Protein AF-A0A376L1I6-F1 (afdb_monomer_lite)

InterPro domains:
  IPR016055 Alpha-D-phosphohexomutase, alpha/beta/alpha I/II/III [SSF53738] (9-49)

Radius of gyration: 16.74 Å; chains: 1; bounding box: 40×26×42 Å

Organism: Escherichia coli (NCBI:txid562)

Structure (mmCIF, N/CA/C/O backbone):
data_AF-A0A376L1I6-F1
#
_entry.id   AF-A0A376L1I6-F1
#
loop_
_atom_site.group_PDB
_atom_site.id
_atom_site.type_symbol
_atom_site.label_atom_id
_atom_site.label_alt_id
_atom_site.label_comp_id
_atom_site.label_asym_id
_atom_site.label_entity_id
_atom_site.label_seq_id
_atom_site.pdbx_PDB_ins_code
_atom_site.Cartn_x
_atom_site.Cartn_y
_atom_site.Cartn_z
_atom_site.occupancy
_atom_site.B_iso_or_equiv
_atom_site.auth_seq_id
_atom_site.auth_comp_id
_atom_site.auth_asym_id
_atom_site.auth_atom_id
_atom_site.pdbx_PDB_model_num
ATOM 1 N N . MET A 1 1 ? -15.733 6.753 11.234 1.00 60.97 1 MET A N 1
ATOM 2 C CA . MET A 1 1 ? -14.266 6.674 11.106 1.00 60.97 1 MET A CA 1
ATOM 3 C C . MET A 1 1 ? -13.676 6.452 12.474 1.00 60.97 1 MET A C 1
ATOM 5 O O . MET A 1 1 ? -14.183 7.036 13.423 1.00 60.97 1 MET A O 1
ATOM 9 N N . HIS A 1 2 ? -12.663 5.599 12.567 1.00 77.56 2 HIS A N 1
ATOM 10 C CA . HIS A 1 2 ? -11.888 5.485 13.795 1.00 77.56 2 HIS A CA 1
ATOM 11 C C . HIS A 1 2 ? -10.979 6.708 13.909 1.00 77.56 2 HIS A C 1
ATOM 13 O O . HIS A 1 2 ? -10.588 7.282 12.892 1.00 77.56 2 HIS A O 1
ATOM 19 N N . LEU A 1 3 ? -10.726 7.145 15.139 1.00 78.25 3 LEU A N 1
ATOM 20 C CA . LEU A 1 3 ? -9.830 8.267 15.382 1.00 78.25 3 LEU A CA 1
ATOM 21 C C . LEU A 1 3 ? -8.405 7.861 14.998 1.00 78.25 3 LEU A C 1
ATOM 23 O O . LEU A 1 3 ? -8.011 6.709 15.193 1.00 78.25 3 LEU A O 1
ATOM 27 N N . ASP A 1 4 ? -7.652 8.804 14.445 1.00 77.56 4 ASP A N 1
ATOM 28 C CA . ASP A 1 4 ? -6.234 8.607 14.173 1.00 77.56 4 ASP A CA 1
ATOM 29 C C . ASP A 1 4 ? -5.428 8.654 15.490 1.00 77.56 4 ASP A C 1
ATOM 31 O O . ASP A 1 4 ? -5.980 8.893 16.567 1.00 77.56 4 ASP A O 1
ATOM 35 N N . LYS A 1 5 ? -4.117 8.399 15.436 1.00 74.19 5 LYS A N 1
ATOM 36 C CA . LYS A 1 5 ? -3.236 8.302 16.620 1.00 74.19 5 LYS A CA 1
ATOM 37 C C . LYS A 1 5 ? -3.291 9.527 17.542 1.00 74.19 5 LYS A C 1
ATOM 39 O O . LYS A 1 5 ? -3.048 9.402 18.737 1.00 74.19 5 LYS A O 1
ATOM 44 N N . ASP A 1 6 ? -3.592 10.695 16.986 1.00 80.38 6 ASP A N 1
ATOM 45 C CA . ASP A 1 6 ? -3.717 11.981 17.678 1.00 80.38 6 ASP A CA 1
ATOM 46 C C . ASP A 1 6 ? -5.140 12.264 18.203 1.00 80.38 6 ASP A C 1
ATOM 48 O O . ASP A 1 6 ? -5.384 13.318 18.786 1.00 80.38 6 ASP A O 1
ATOM 52 N N . GLY A 1 7 ? -6.089 11.342 18.015 1.00 76.50 7 GLY A N 1
ATOM 53 C CA . GLY A 1 7 ? -7.492 11.537 18.379 1.00 76.50 7 GLY A CA 1
ATOM 54 C C . GLY A 1 7 ? -8.264 12.425 17.399 1.00 76.50 7 GLY A C 1
ATOM 55 O O . GLY A 1 7 ? -9.444 12.694 17.631 1.00 76.50 7 GLY A O 1
ATOM 56 N N . ALA A 1 8 ? -7.635 12.878 16.309 1.00 79.81 8 ALA A N 1
ATOM 57 C CA . ALA A 1 8 ? -8.295 13.649 15.269 1.00 79.81 8 ALA A CA 1
ATOM 58 C C . ALA A 1 8 ? -8.985 12.731 14.250 1.00 79.81 8 ALA A C 1
ATOM 60 O O . ALA A 1 8 ? -8.625 11.567 14.051 1.00 79.81 8 ALA A O 1
ATOM 61 N N . ILE A 1 9 ? -9.997 13.270 13.571 1.00 83.50 9 ILE A N 1
ATOM 62 C CA . ILE A 1 9 ? -10.642 12.588 12.449 1.00 83.50 9 ILE A CA 1
ATOM 63 C C . ILE A 1 9 ? -9.798 12.857 11.199 1.00 83.50 9 ILE A C 1
ATOM 65 O O . ILE A 1 9 ? -9.868 13.945 10.628 1.00 83.50 9 ILE A O 1
ATOM 69 N N . ARG A 1 10 ? -9.004 11.865 10.783 1.00 80.50 10 ARG A N 1
ATOM 70 C CA . ARG A 1 10 ? -8.186 11.912 9.565 1.00 80.50 10 ARG A CA 1
ATOM 71 C C . ARG A 1 10 ? -8.445 10.675 8.711 1.00 80.50 10 ARG A C 1
ATOM 73 O O . ARG A 1 10 ? -8.442 9.552 9.208 1.00 80.50 10 ARG A O 1
ATOM 80 N N . MET A 1 11 ? -8.656 10.888 7.417 1.00 82.62 11 MET A N 1
ATOM 81 C CA . MET A 1 11 ? -8.822 9.827 6.423 1.00 82.62 11 MET A CA 1
ATOM 82 C C . MET A 1 11 ? -7.451 9.357 5.913 1.00 82.62 11 MET A C 1
ATOM 84 O O . MET A 1 11 ? -7.143 9.502 4.733 1.00 82.62 11 MET A O 1
ATOM 88 N N . ASP A 1 12 ? -6.587 8.867 6.803 1.00 78.56 12 ASP A N 1
ATOM 89 C CA . ASP A 1 12 ? -5.263 8.376 6.410 1.00 78.56 12 ASP A CA 1
ATOM 90 C C . ASP A 1 12 ? -5.302 6.869 6.123 1.00 78.56 12 ASP A C 1
ATOM 92 O O . ASP A 1 12 ? -5.472 6.055 7.033 1.00 78.56 12 ASP A O 1
ATOM 96 N N . CYS A 1 13 ? -5.119 6.489 4.857 1.00 78.56 13 CYS A N 1
ATOM 97 C CA . CYS A 1 13 ? -5.103 5.091 4.425 1.00 78.56 13 CYS A CA 1
ATOM 98 C C . CYS A 1 13 ? -3.864 4.308 4.900 1.00 78.56 13 CYS A C 1
ATOM 100 O O . CYS A 1 13 ? -3.843 3.081 4.809 1.00 78.56 13 CYS A O 1
ATOM 102 N N . SER A 1 14 ? -2.840 4.993 5.417 1.00 77.19 14 SER A N 1
ATOM 103 C CA . SER A 1 14 ? -1.607 4.395 5.941 1.00 77.19 14 SER A CA 1
ATOM 104 C C . SER A 1 14 ? -1.578 4.275 7.472 1.00 77.19 14 SER A C 1
ATOM 106 O O . SER A 1 14 ? -0.679 3.637 8.022 1.00 77.19 14 SER A O 1
ATOM 108 N N . SER A 1 15 ? -2.565 4.845 8.175 1.00 79.62 15 SER A N 1
ATOM 109 C CA . SER A 1 15 ? -2.664 4.752 9.634 1.00 79.62 15 SER A CA 1
ATOM 110 C C . SER A 1 15 ? -3.496 3.546 10.063 1.00 79.62 15 SER A C 1
ATOM 112 O O . SER A 1 15 ? -4.680 3.442 9.744 1.00 79.62 15 SER A O 1
ATOM 114 N N . GLU A 1 16 ? -2.908 2.660 10.870 1.00 78.88 16 GLU A N 1
ATOM 115 C CA . GLU A 1 16 ? -3.611 1.511 11.460 1.00 78.88 16 GLU A CA 1
ATOM 116 C C . GLU A 1 16 ? -4.827 1.930 12.300 1.00 78.88 16 GLU A C 1
ATOM 118 O O . GLU A 1 16 ? -5.840 1.233 12.310 1.00 78.88 16 GLU A O 1
ATOM 123 N N . CYS A 1 17 ? -4.749 3.084 12.972 1.00 75.56 17 CYS A N 1
ATOM 124 C CA . CYS A 1 17 ? -5.824 3.592 13.820 1.00 75.56 17 CYS A CA 1
ATOM 125 C C . CYS A 1 17 ? -7.034 4.017 12.983 1.00 75.56 17 CYS A C 1
ATOM 127 O O . CYS A 1 17 ? -8.148 3.572 13.252 1.00 75.56 17 CYS A O 1
ATOM 129 N N . ALA A 1 18 ? -6.816 4.785 11.911 1.00 77.38 18 ALA A N 1
ATOM 130 C CA . ALA A 1 18 ? -7.878 5.169 10.980 1.00 77.38 18 ALA A CA 1
ATOM 131 C C . ALA A 1 18 ? -8.466 3.943 10.247 1.00 77.38 18 ALA A C 1
ATOM 133 O O . ALA A 1 18 ? -9.679 3.849 10.026 1.00 77.38 18 ALA A O 1
ATOM 134 N N . MET A 1 19 ? -7.610 2.961 9.952 1.00 82.50 19 MET A N 1
ATOM 135 C CA . MET A 1 19 ? -7.931 1.726 9.234 1.00 82.50 19 MET A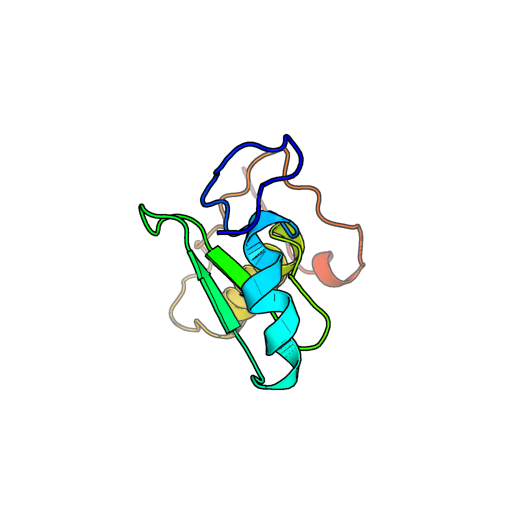 CA 1
ATOM 136 C C . MET A 1 19 ? -8.488 0.601 10.117 1.00 82.50 19 MET A C 1
ATOM 138 O O . MET A 1 19 ? -8.780 -0.480 9.602 1.00 82.50 19 MET A O 1
ATOM 142 N N . ALA A 1 20 ? -8.698 0.829 11.419 1.00 83.12 20 ALA A N 1
ATOM 143 C CA . ALA A 1 20 ? -9.121 -0.204 12.371 1.00 83.12 20 ALA A CA 1
ATOM 144 C C . ALA A 1 20 ? -10.404 -0.946 11.946 1.00 83.12 20 ALA A C 1
ATOM 146 O O . ALA A 1 20 ? -10.524 -2.154 12.144 1.00 83.12 20 ALA A O 1
ATOM 147 N N . GLY A 1 21 ? -11.337 -0.249 11.286 1.00 85.75 21 GLY A N 1
ATOM 148 C CA . GLY A 1 21 ? -12.557 -0.861 10.750 1.00 85.75 21 GLY A CA 1
ATOM 149 C C . GLY A 1 21 ? -12.289 -1.865 9.624 1.00 85.75 21 GLY A C 1
ATOM 150 O O . GLY A 1 21 ? -12.896 -2.933 9.605 1.00 85.75 21 GLY A O 1
ATOM 151 N N . LEU A 1 22 ? -11.359 -1.552 8.714 1.00 84.69 22 LEU A N 1
ATOM 152 C CA . LEU A 1 22 ? -10.972 -2.466 7.635 1.00 84.69 22 LEU A CA 1
ATOM 153 C C . LEU A 1 22 ? -10.088 -3.601 8.164 1.00 84.69 22 LEU A C 1
ATOM 155 O O . LEU A 1 22 ? -10.257 -4.748 7.764 1.00 84.69 22 LEU A O 1
ATOM 159 N N . LEU A 1 23 ? -9.202 -3.307 9.119 1.00 85.31 23 LEU A N 1
ATOM 160 C CA . LEU A 1 23 ? -8.362 -4.308 9.778 1.00 85.31 23 LEU A CA 1
ATOM 161 C C . LEU A 1 23 ? -9.177 -5.349 10.553 1.00 85.31 23 LEU A C 1
ATOM 163 O O . LEU A 1 23 ? -8.789 -6.513 10.574 1.00 85.31 23 LEU A O 1
ATOM 167 N N . ALA A 1 24 ? -10.319 -4.970 11.134 1.00 88.50 24 ALA A N 1
ATOM 168 C CA . ALA A 1 24 ? -11.245 -5.910 11.771 1.00 88.50 24 ALA A CA 1
ATOM 169 C C . ALA A 1 24 ? -11.934 -6.860 10.771 1.00 88.50 24 ALA A C 1
ATOM 171 O O . ALA A 1 24 ? -12.458 -7.901 11.161 1.00 88.50 24 ALA A O 1
ATOM 172 N N . LEU A 1 25 ? -11.944 -6.509 9.482 1.00 86.38 25 LEU A N 1
ATOM 173 C CA . LEU A 1 25 ? -12.524 -7.310 8.403 1.00 86.38 25 LEU A CA 1
ATOM 174 C C . LEU A 1 25 ? -11.464 -8.013 7.548 1.00 86.38 25 LEU A C 1
ATOM 176 O O . LEU A 1 25 ? -11.828 -8.676 6.578 1.00 86.38 25 LEU A O 1
ATOM 180 N N . ARG A 1 26 ? -10.175 -7.901 7.894 1.00 85.38 26 ARG A N 1
ATOM 181 C CA . ARG A 1 26 ? -9.067 -8.406 7.069 1.00 85.38 26 ARG A CA 1
ATOM 182 C C . ARG A 1 26 ? -9.148 -9.906 6.782 1.00 85.38 26 ARG A C 1
ATOM 184 O O . ARG A 1 26 ? -8.775 -10.323 5.700 1.00 85.38 26 ARG A O 1
ATOM 191 N N . ASP A 1 27 ? -9.686 -10.701 7.707 1.00 88.38 27 ASP A N 1
ATOM 192 C CA . ASP A 1 27 ? -9.761 -12.162 7.561 1.00 88.38 27 ASP A CA 1
ATOM 193 C C . ASP A 1 27 ? -10.881 -12.606 6.600 1.00 88.38 27 ASP A C 1
ATOM 195 O O . ASP A 1 27 ? -11.004 -13.787 6.286 1.00 88.38 27 ASP A O 1
ATOM 199 N N . LYS A 1 28 ? -11.723 -11.671 6.134 1.00 91.62 28 LYS A N 1
ATOM 200 C CA . LYS A 1 28 ? -12.806 -11.946 5.176 1.00 91.62 28 LYS A CA 1
ATOM 201 C C . LYS A 1 28 ? -12.388 -11.769 3.719 1.00 91.62 28 LYS A C 1
ATOM 203 O O . LYS A 1 28 ? -13.163 -12.125 2.835 1.00 91.62 28 LYS A O 1
ATOM 208 N N . PHE A 1 29 ? -11.220 -11.183 3.471 1.00 89.75 29 PHE A N 1
ATOM 209 C CA . PHE A 1 29 ? -10.753 -10.840 2.135 1.00 89.75 29 PHE A CA 1
ATOM 210 C C . PHE A 1 29 ? -9.313 -11.312 1.953 1.00 89.75 29 PHE A C 1
ATOM 212 O O . PHE A 1 29 ? -8.478 -11.098 2.826 1.00 89.75 29 PHE A O 1
ATOM 219 N N . ASP A 1 30 ? -8.999 -11.885 0.793 1.00 89.31 30 ASP A N 1
ATOM 220 C CA . ASP A 1 30 ? -7.608 -12.212 0.449 1.00 89.31 30 ASP A CA 1
ATOM 221 C C . ASP A 1 30 ? -6.754 -10.940 0.331 1.00 89.31 30 ASP A C 1
ATOM 223 O O . ASP A 1 30 ? -5.584 -10.905 0.718 1.00 89.31 30 ASP A O 1
ATOM 227 N N . LEU A 1 31 ? -7.368 -9.874 -0.188 1.00 90.06 31 LEU A N 1
ATOM 228 C CA . LEU A 1 31 ? -6.774 -8.559 -0.350 1.00 90.06 31 LEU A CA 1
ATOM 229 C C . LEU A 1 31 ? -7.847 -7.489 -0.155 1.00 90.06 31 LEU A C 1
ATOM 231 O O . LEU A 1 31 ? -8.911 -7.540 -0.773 1.00 90.06 31 LEU A O 1
ATOM 235 N N . ALA A 1 32 ? -7.543 -6.495 0.666 1.00 91.31 32 ALA A N 1
ATOM 236 C CA . ALA A 1 32 ? -8.349 -5.299 0.830 1.00 91.31 32 ALA A CA 1
ATOM 237 C C . ALA A 1 32 ? -7.481 -4.055 0.615 1.00 91.31 32 ALA A C 1
ATOM 239 O O . ALA A 1 32 ? -6.265 -4.081 0.797 1.00 91.31 32 ALA A O 1
ATOM 240 N N . PHE A 1 33 ? -8.105 -2.954 0.218 1.00 90.38 33 PHE A N 1
ATOM 241 C CA . PHE A 1 33 ? -7.423 -1.685 0.004 1.00 90.38 33 PHE A CA 1
ATOM 242 C C . PHE A 1 33 ? -8.288 -0.530 0.494 1.00 90.38 33 PHE A C 1
ATOM 244 O O . PHE A 1 33 ? -9.516 -0.613 0.498 1.00 90.38 33 PHE A O 1
ATOM 251 N N . ALA A 1 34 ? -7.637 0.552 0.899 1.00 88.00 34 ALA A N 1
ATOM 252 C CA . ALA A 1 34 ? -8.283 1.833 1.126 1.00 88.00 34 ALA A CA 1
ATOM 253 C C . ALA A 1 34 ? -7.444 2.944 0.520 1.00 88.00 34 ALA A C 1
ATOM 255 O O . ALA A 1 34 ? -6.225 2.822 0.415 1.00 88.00 34 ALA A O 1
ATOM 256 N N . ASN A 1 35 ? -8.115 4.034 0.185 1.00 89.06 35 ASN A N 1
ATOM 257 C CA . ASN A 1 35 ? -7.479 5.257 -0.259 1.00 89.06 35 ASN A CA 1
ATOM 258 C C . ASN A 1 35 ? -7.940 6.403 0.636 1.00 89.06 35 ASN A C 1
ATOM 260 O O . ASN A 1 35 ? -8.916 6.282 1.386 1.00 89.06 35 ASN A O 1
ATOM 264 N N . ASP A 1 36 ? -7.213 7.498 0.572 1.00 87.75 36 ASP A N 1
ATOM 265 C CA . ASP A 1 36 ? -7.630 8.769 1.132 1.00 87.75 36 ASP A CA 1
ATOM 266 C C . ASP A 1 36 ? -8.710 9.448 0.259 1.00 87.75 36 ASP A C 1
ATOM 268 O O . ASP A 1 36 ? -9.091 8.918 -0.789 1.00 87.75 36 ASP A O 1
ATOM 272 N N . PRO A 1 37 ? -9.303 10.575 0.701 1.00 86.88 37 PRO A N 1
ATOM 273 C CA . PRO A 1 37 ? -10.448 11.188 0.023 1.00 86.88 37 PRO A CA 1
ATOM 274 C C . PRO A 1 37 ? -10.161 11.672 -1.401 1.00 86.88 37 PRO A C 1
ATOM 276 O O . PRO A 1 37 ? -11.086 11.752 -2.208 1.00 86.88 37 PRO A O 1
ATOM 279 N N . ASP A 1 38 ? -8.908 12.008 -1.689 1.00 90.44 38 ASP A N 1
ATOM 280 C CA . ASP A 1 38 ? -8.368 12.442 -2.977 1.00 90.44 38 ASP A CA 1
ATOM 281 C C . ASP A 1 38 ? -7.807 11.295 -3.831 1.00 90.44 38 ASP A C 1
ATOM 283 O O . ASP A 1 38 ? -7.543 11.501 -5.015 1.00 90.44 38 ASP A O 1
ATOM 287 N N . TYR A 1 39 ? -7.754 10.072 -3.291 1.00 87.12 39 TYR A N 1
ATOM 288 C CA . TYR A 1 39 ? -7.406 8.840 -4.005 1.00 87.12 39 TYR A CA 1
ATOM 289 C C . TYR A 1 39 ? -5.993 8.823 -4.614 1.00 87.12 39 TYR A C 1
ATOM 291 O O . TYR A 1 39 ? -5.732 8.046 -5.538 1.00 87.12 39 TYR A O 1
ATOM 299 N N . ASP A 1 40 ? -5.066 9.638 -4.113 1.00 88.94 40 ASP A N 1
ATOM 300 C CA . ASP A 1 40 ? -3.673 9.639 -4.566 1.00 88.94 40 ASP A CA 1
ATOM 301 C C . ASP A 1 40 ? -2.784 8.710 -3.717 1.00 88.94 40 ASP A C 1
ATOM 303 O O . ASP A 1 40 ? -1.743 8.236 -4.193 1.00 88.94 40 ASP A O 1
ATOM 307 N N . ARG A 1 41 ? -3.222 8.356 -2.498 1.00 87.44 41 ARG A N 1
ATOM 308 C CA . ARG A 1 41 ? -2.545 7.402 -1.610 1.00 87.44 41 ARG A CA 1
ATOM 309 C C . ARG A 1 41 ? -3.315 6.092 -1.479 1.00 87.44 41 ARG A C 1
ATOM 311 O O . ARG A 1 41 ? -4.538 6.040 -1.531 1.00 87.44 41 ARG A O 1
ATOM 318 N N . HIS A 1 42 ? -2.561 5.014 -1.267 1.00 89.38 42 HIS A N 1
ATOM 319 C CA . HIS A 1 42 ? -3.082 3.655 -1.145 1.00 89.38 42 HIS A CA 1
ATOM 320 C C . HIS A 1 42 ? -2.597 2.983 0.144 1.00 89.38 42 HIS A C 1
ATOM 322 O O . HIS A 1 42 ? -1.416 3.019 0.490 1.00 89.38 42 HIS A O 1
ATOM 328 N N . GLY A 1 43 ? -3.519 2.325 0.836 1.00 90.50 43 GLY A N 1
ATOM 329 C CA . GLY A 1 43 ? -3.265 1.423 1.952 1.00 90.50 43 GLY A CA 1
ATOM 330 C C . GLY A 1 43 ? -3.657 0.008 1.560 1.00 90.50 43 GLY A C 1
ATOM 331 O O . GLY A 1 43 ? -4.817 -0.239 1.236 1.00 90.50 43 GLY A O 1
ATOM 332 N N . ILE A 1 44 ? -2.702 -0.920 1.583 1.00 91.19 44 ILE A N 1
ATOM 333 C CA . ILE A 1 44 ? -2.921 -2.319 1.200 1.00 91.19 44 ILE A CA 1
ATOM 334 C C . ILE A 1 44 ? -3.024 -3.178 2.456 1.00 91.19 44 ILE A C 1
ATOM 336 O O . ILE A 1 44 ? -2.109 -3.199 3.278 1.00 91.19 44 ILE A O 1
ATOM 340 N N . VAL A 1 45 ? -4.132 -3.899 2.597 1.00 90.25 45 VAL A N 1
ATOM 341 C CA . VAL A 1 45 ? -4.422 -4.777 3.730 1.00 90.25 45 VAL A CA 1
ATOM 342 C C . VAL A 1 45 ? -4.491 -6.222 3.254 1.00 90.25 45 VAL A C 1
ATOM 344 O O . VAL A 1 45 ? -5.151 -6.554 2.274 1.00 90.25 45 VAL A O 1
ATOM 347 N N . THR A 1 46 ? -3.816 -7.086 3.996 1.00 90.94 46 THR A N 1
ATOM 348 C CA . THR A 1 46 ? -3.855 -8.544 3.843 1.00 90.94 46 THR A CA 1
ATOM 349 C C . THR A 1 46 ? -4.359 -9.165 5.150 1.00 90.94 46 THR A C 1
ATOM 351 O O . THR A 1 46 ? -4.440 -8.453 6.159 1.00 90.94 46 THR A O 1
ATOM 354 N N . PRO A 1 47 ? -4.633 -10.480 5.209 1.00 88.94 47 PRO A N 1
ATOM 355 C CA . PRO A 1 47 ? -4.942 -11.152 6.475 1.00 88.94 47 PRO A CA 1
ATOM 356 C C . PRO A 1 47 ? -3.861 -10.960 7.557 1.00 88.94 47 PRO A C 1
ATOM 358 O O . PRO A 1 47 ? -4.159 -10.969 8.750 1.00 88.94 47 PRO A O 1
ATOM 361 N N . ALA A 1 48 ? -2.608 -10.705 7.155 1.00 87.25 48 ALA A N 1
ATOM 362 C CA . ALA A 1 48 ? -1.509 -10.383 8.068 1.00 87.25 48 ALA A CA 1
ATOM 363 C C . ALA A 1 48 ? -1.563 -8.947 8.635 1.00 87.25 48 ALA A C 1
ATOM 365 O O . ALA A 1 48 ? -0.851 -8.643 9.589 1.00 87.25 48 ALA A O 1
ATOM 366 N N . GLY A 1 49 ? -2.402 -8.070 8.079 1.00 87.69 49 GLY A N 1
ATOM 367 C CA . GLY A 1 49 ? -2.563 -6.678 8.497 1.00 87.69 49 GLY A CA 1
ATOM 368 C C . GLY A 1 49 ? -2.270 -5.665 7.389 1.00 87.69 49 GLY A C 1
ATOM 369 O O . GLY A 1 49 ? -2.246 -5.998 6.200 1.00 87.69 49 GLY A O 1
ATOM 370 N N . LEU A 1 50 ? -2.083 -4.407 7.800 1.00 88.12 50 LEU A N 1
ATOM 371 C CA . LEU A 1 50 ? -1.742 -3.292 6.918 1.00 88.12 50 LEU A CA 1
ATOM 372 C C . LEU A 1 50 ? -0.270 -3.398 6.507 1.00 88.12 50 LEU A C 1
ATOM 374 O O . LEU A 1 50 ? 0.623 -3.483 7.349 1.00 88.12 50 LEU A O 1
ATOM 378 N N . MET A 1 51 ? -0.012 -3.404 5.205 1.00 88.69 51 MET A N 1
ATOM 379 C CA . MET A 1 51 ? 1.340 -3.489 4.674 1.00 88.69 51 MET A CA 1
ATOM 380 C C . MET A 1 51 ? 2.056 -2.145 4.822 1.00 88.69 51 MET A C 1
ATOM 382 O O . MET A 1 51 ? 1.491 -1.091 4.536 1.00 88.69 51 MET A O 1
ATOM 386 N N . ASN A 1 52 ? 3.331 -2.181 5.222 1.00 87.56 52 ASN A N 1
ATOM 387 C CA . ASN A 1 52 ? 4.157 -0.978 5.241 1.00 87.56 52 ASN A CA 1
ATOM 388 C C . ASN A 1 52 ? 4.278 -0.403 3.808 1.00 87.56 52 ASN A C 1
ATOM 390 O O . ASN A 1 52 ? 4.642 -1.161 2.899 1.00 87.56 52 ASN A O 1
ATOM 394 N N . PRO A 1 53 ? 4.046 0.908 3.596 1.00 86.25 53 PRO A N 1
ATOM 395 C CA . PRO A 1 53 ? 4.118 1.524 2.269 1.00 86.25 53 PRO A CA 1
ATOM 396 C C . PRO A 1 53 ? 5.442 1.272 1.532 1.00 86.25 53 PRO A C 1
ATOM 398 O O . PRO A 1 53 ? 5.438 0.987 0.335 1.00 86.25 53 PRO A O 1
ATOM 401 N N . ASN A 1 54 ? 6.579 1.281 2.240 1.00 86.12 54 ASN A N 1
ATOM 402 C CA . ASN A 1 54 ? 7.888 1.022 1.631 1.00 86.12 54 ASN A CA 1
ATOM 403 C C . ASN A 1 54 ? 8.018 -0.428 1.149 1.00 86.12 54 ASN A C 1
ATOM 405 O O . ASN A 1 54 ? 8.587 -0.687 0.089 1.00 86.12 54 ASN A O 1
ATOM 409 N N . HIS A 1 55 ? 7.465 -1.386 1.897 1.00 87.62 55 HIS A N 1
ATOM 410 C CA . HIS A 1 55 ? 7.484 -2.789 1.485 1.00 87.62 55 HIS A CA 1
ATOM 411 C C . HIS A 1 55 ? 6.629 -2.999 0.239 1.00 87.62 55 HIS A C 1
ATOM 413 O O . HIS A 1 55 ? 7.043 -3.712 -0.675 1.00 87.62 55 HIS A O 1
ATOM 419 N N . TYR A 1 56 ? 5.452 -2.370 0.188 1.00 89.00 56 TYR A N 1
ATOM 420 C CA . TYR A 1 56 ? 4.576 -2.480 -0.972 1.00 89.00 56 TYR A CA 1
ATOM 421 C C . TYR A 1 56 ? 5.236 -1.893 -2.222 1.00 89.00 56 TYR A C 1
ATOM 423 O O . TYR A 1 56 ? 5.268 -2.547 -3.262 1.00 89.00 56 TYR A O 1
ATOM 431 N N . LEU A 1 57 ? 5.858 -0.717 -2.105 1.00 87.75 57 LEU A N 1
ATOM 432 C CA . LEU A 1 57 ? 6.573 -0.077 -3.209 1.00 87.75 57 LEU A CA 1
ATOM 433 C C . LEU A 1 57 ? 7.746 -0.928 -3.722 1.00 87.75 57 LEU A C 1
ATOM 435 O O . LEU A 1 57 ? 7.909 -1.071 -4.934 1.00 87.75 57 LEU A O 1
ATOM 439 N N . ALA A 1 58 ? 8.515 -1.566 -2.834 1.00 86.81 58 ALA A N 1
ATOM 440 C CA . ALA A 1 58 ? 9.589 -2.476 -3.237 1.00 86.81 58 ALA A CA 1
ATOM 441 C C . ALA A 1 58 ? 9.063 -3.687 -4.033 1.00 86.81 58 ALA A C 1
ATOM 443 O O . ALA A 1 58 ? 9.624 -4.042 -5.072 1.00 86.81 58 ALA A O 1
ATOM 444 N N . VAL A 1 59 ? 7.962 -4.298 -3.577 1.00 89.94 59 VAL A N 1
ATOM 445 C CA . VAL A 1 59 ? 7.320 -5.425 -4.274 1.00 89.94 59 VAL A CA 1
ATOM 446 C C . VAL A 1 59 ? 6.727 -4.982 -5.612 1.00 89.94 59 VAL A C 1
ATOM 448 O O . VAL A 1 59 ? 6.904 -5.680 -6.610 1.00 89.94 59 VAL A O 1
ATOM 451 N N . ALA A 1 60 ? 6.080 -3.816 -5.662 1.00 89.62 60 ALA A N 1
ATOM 452 C CA . ALA A 1 60 ? 5.487 -3.267 -6.876 1.00 89.62 60 ALA A CA 1
ATOM 453 C C . ALA A 1 60 ? 6.544 -2.997 -7.956 1.00 89.62 60 ALA A C 1
ATOM 455 O O . ALA A 1 60 ? 6.366 -3.417 -9.099 1.00 89.62 60 ALA A O 1
ATOM 456 N N . ILE A 1 61 ? 7.669 -2.366 -7.592 1.00 88.31 61 ILE A N 1
ATOM 457 C CA . ILE A 1 61 ? 8.793 -2.135 -8.512 1.00 88.31 61 ILE A CA 1
ATOM 458 C C . ILE A 1 61 ? 9.328 -3.471 -9.034 1.00 88.31 61 ILE A C 1
ATOM 460 O O . ILE A 1 61 ? 9.407 -3.669 -10.245 1.00 88.31 61 ILE A O 1
ATOM 464 N N . ASN A 1 62 ? 9.637 -4.413 -8.139 1.00 87.69 62 ASN A N 1
ATOM 465 C CA . ASN A 1 62 ? 10.171 -5.714 -8.534 1.00 87.69 62 ASN A CA 1
ATOM 466 C C . ASN A 1 62 ? 9.221 -6.470 -9.482 1.00 87.69 62 ASN A C 1
ATOM 468 O O . ASN A 1 62 ? 9.651 -7.016 -10.496 1.00 87.69 62 ASN A O 1
ATOM 472 N N . TYR A 1 63 ? 7.919 -6.466 -9.189 1.00 90.81 63 TYR A N 1
ATOM 473 C CA . TYR A 1 63 ? 6.922 -7.105 -10.043 1.00 90.81 63 TYR A CA 1
ATOM 474 C C . TYR A 1 63 ? 6.838 -6.437 -11.422 1.00 90.81 63 TYR A C 1
ATOM 476 O O . TYR A 1 63 ? 6.846 -7.134 -12.439 1.00 90.81 63 TYR A O 1
ATOM 484 N N . LEU A 1 64 ? 6.798 -5.102 -11.473 1.00 90.19 64 LEU A N 1
ATOM 485 C CA . LEU A 1 64 ? 6.680 -4.348 -12.722 1.00 90.19 64 LEU A CA 1
ATOM 486 C C . LEU A 1 64 ? 7.873 -4.578 -13.655 1.00 90.19 64 LEU A C 1
ATOM 488 O O . LEU A 1 64 ? 7.655 -4.843 -14.834 1.00 90.19 64 LEU A O 1
ATOM 492 N N . PHE A 1 65 ? 9.105 -4.561 -13.142 1.00 86.88 65 PHE A N 1
ATOM 493 C CA . PHE A 1 65 ? 10.304 -4.780 -13.964 1.00 86.88 65 PHE A CA 1
ATOM 494 C C . PHE A 1 65 ? 10.392 -6.200 -14.536 1.00 86.88 65 PHE A C 1
ATOM 496 O O . PHE A 1 65 ? 10.936 -6.391 -15.620 1.00 86.88 65 PHE A O 1
ATOM 503 N N . GLN A 1 66 ? 9.816 -7.193 -13.856 1.00 89.25 66 GLN A N 1
ATOM 504 C CA . GLN A 1 66 ? 9.778 -8.573 -14.349 1.00 89.25 66 GLN A CA 1
ATOM 505 C C . GLN A 1 66 ? 8.609 -8.838 -15.316 1.00 89.25 66 GLN A C 1
ATOM 507 O O . GLN A 1 66 ? 8.721 -9.682 -16.201 1.00 89.25 66 GLN A O 1
ATOM 512 N N . HIS A 1 67 ? 7.492 -8.114 -15.179 1.00 91.38 67 HIS A N 1
ATOM 513 C CA . HIS A 1 67 ? 6.239 -8.380 -15.907 1.00 91.38 67 HIS A CA 1
ATOM 514 C C . HIS A 1 67 ? 5.881 -7.295 -16.939 1.00 91.38 67 HIS A C 1
ATOM 516 O O . HIS A 1 67 ? 4.722 -7.168 -17.356 1.00 91.38 67 HIS A O 1
ATOM 522 N N . ARG A 1 68 ? 6.857 -6.481 -17.360 1.00 88.50 68 ARG A N 1
ATOM 523 C CA . ARG A 1 68 ? 6.710 -5.473 -18.423 1.00 88.50 68 ARG A CA 1
ATOM 524 C C . ARG A 1 68 ? 7.777 -5.661 -19.508 1.00 88.50 68 ARG A C 1
ATOM 526 O O . ARG A 1 68 ? 8.666 -4.829 -19.643 1.00 88.50 68 ARG A O 1
ATOM 533 N N . PRO A 1 69 ? 7.669 -6.711 -20.346 1.00 87.69 69 PRO A N 1
ATOM 534 C CA . PRO A 1 69 ? 8.675 -7.019 -21.372 1.00 87.69 69 PRO A CA 1
ATOM 535 C C . PRO A 1 69 ? 8.804 -5.945 -22.467 1.00 87.69 69 PRO A C 1
ATOM 537 O O . PRO A 1 69 ? 9.759 -5.959 -23.233 1.00 87.69 69 PRO A O 1
ATOM 540 N N . GLN A 1 70 ? 7.838 -5.027 -22.560 1.00 91.44 70 GLN A N 1
ATOM 541 C CA . GLN A 1 70 ? 7.847 -3.904 -23.501 1.00 91.44 70 GLN A CA 1
ATOM 542 C C . GLN A 1 70 ? 8.654 -2.697 -22.999 1.00 91.44 70 GLN A C 1
ATOM 544 O O . GLN A 1 70 ? 8.878 -1.761 -23.763 1.00 91.44 70 GLN A O 1
ATOM 549 N N . TRP A 1 71 ? 9.056 -2.671 -21.725 1.00 89.00 71 TRP A N 1
ATOM 550 C CA . TRP A 1 71 ? 9.877 -1.588 -21.192 1.00 89.00 71 TRP A CA 1
ATOM 551 C C . TRP A 1 71 ? 11.313 -1.728 -21.696 1.00 89.00 71 TRP A C 1
ATOM 553 O O . TRP A 1 71 ? 11.932 -2.785 -21.583 1.00 89.00 71 TRP A O 1
ATOM 563 N N . GLY A 1 72 ? 11.824 -0.652 -22.297 1.00 82.12 72 GLY A N 1
ATOM 564 C CA . GLY A 1 72 ? 13.203 -0.587 -22.767 1.00 82.12 72 GLY A CA 1
ATOM 565 C C . GLY A 1 72 ? 14.201 -0.643 -21.610 1.00 82.12 72 GLY A C 1
ATOM 566 O O . GLY A 1 72 ? 13.857 -0.385 -20.458 1.00 82.12 72 GLY A O 1
ATOM 567 N N . LYS A 1 73 ? 15.466 -0.936 -21.924 1.00 82.50 73 LYS A N 1
ATOM 568 C CA . LYS A 1 73 ? 16.551 -0.989 -20.927 1.00 82.50 73 LYS A CA 1
ATOM 569 C C . LYS A 1 73 ? 16.836 0.364 -20.263 1.00 82.50 73 LYS A C 1
ATOM 571 O O . LYS A 1 73 ? 17.445 0.389 -19.203 1.00 82.50 73 LYS A O 1
ATOM 576 N N . ASP A 1 74 ? 16.370 1.451 -20.871 1.00 87.31 74 ASP A N 1
ATOM 577 C CA . ASP A 1 74 ? 16.574 2.824 -20.401 1.00 87.31 74 ASP A CA 1
ATOM 578 C C . ASP A 1 74 ? 15.509 3.277 -19.382 1.00 87.31 74 ASP A C 1
ATOM 580 O O . ASP A 1 74 ? 15.542 4.408 -18.900 1.00 87.31 74 ASP A O 1
ATOM 584 N N . VAL A 1 75 ? 14.531 2.421 -19.055 1.00 87.94 75 VAL A N 1
ATOM 585 C 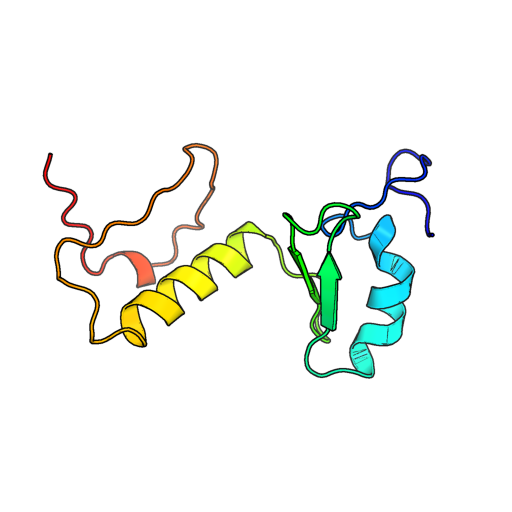CA . VAL A 1 75 ? 13.491 2.745 -18.070 1.00 87.94 75 VAL A CA 1
ATOM 586 C C . VAL A 1 75 ? 14.080 2.701 -16.659 1.00 87.94 75 VAL A C 1
ATOM 588 O O . VAL A 1 75 ? 14.482 1.647 -16.170 1.00 87.94 75 VAL A O 1
ATOM 591 N N . ALA A 1 76 ? 14.087 3.853 -15.989 1.00 84.94 76 ALA A N 1
ATOM 592 C CA . ALA A 1 76 ? 14.593 4.020 -14.629 1.00 84.94 76 ALA A CA 1
ATOM 593 C C . ALA A 1 76 ? 13.463 4.151 -13.588 1.00 84.94 76 ALA A C 1
ATOM 595 O O . ALA A 1 76 ? 12.307 4.418 -13.919 1.00 84.94 76 ALA A O 1
ATOM 596 N N . VAL A 1 77 ? 13.813 3.998 -12.306 1.00 85.00 77 VAL A N 1
ATOM 597 C CA . VAL A 1 77 ? 12.897 4.163 -11.164 1.00 85.00 77 VAL A CA 1
ATOM 598 C C . VAL A 1 77 ? 13.255 5.423 -10.388 1.00 85.00 77 VAL A C 1
ATOM 600 O O . VAL A 1 77 ? 14.371 5.553 -9.889 1.00 85.00 77 VAL A O 1
ATOM 603 N N . GLY A 1 78 ? 12.294 6.333 -10.233 1.00 83.31 78 GLY A N 1
ATOM 604 C CA . GLY A 1 78 ? 12.423 7.474 -9.329 1.00 83.31 78 GLY A CA 1
ATOM 605 C C . GLY A 1 78 ? 12.180 7.052 -7.880 1.00 83.31 78 GLY A C 1
ATOM 606 O O . GLY A 1 78 ? 11.107 6.549 -7.555 1.00 83.31 78 GLY A O 1
ATOM 607 N N . LYS A 1 79 ? 13.164 7.267 -7.004 1.00 80.56 79 LYS A N 1
ATOM 608 C CA . LYS A 1 79 ? 13.082 6.978 -5.565 1.00 80.56 79 LYS A CA 1
ATOM 609 C C . LYS A 1 79 ? 13.430 8.237 -4.770 1.00 80.56 79 LYS A C 1
ATOM 611 O O . LYS A 1 79 ? 14.423 8.898 -5.061 1.00 80.56 79 LYS A O 1
ATOM 616 N N . THR A 1 80 ? 12.640 8.560 -3.747 1.00 75.12 80 THR A N 1
ATOM 617 C CA . THR A 1 80 ? 12.964 9.647 -2.812 1.00 75.12 80 THR A CA 1
ATOM 618 C C . THR A 1 80 ? 14.058 9.214 -1.831 1.00 75.12 80 THR A C 1
ATOM 620 O O . THR A 1 80 ? 14.124 8.055 -1.423 1.00 75.12 80 THR A O 1
ATOM 623 N N . LEU A 1 81 ? 14.925 10.146 -1.421 1.00 70.44 81 LEU A N 1
ATOM 624 C CA . LEU A 1 81 ? 16.099 9.851 -0.581 1.00 70.44 81 LEU A CA 1
ATOM 625 C C . LEU A 1 81 ? 15.743 9.201 0.770 1.00 70.44 81 LEU A C 1
ATOM 627 O O . LEU A 1 81 ? 16.491 8.368 1.266 1.00 70.44 81 LEU A O 1
ATOM 631 N N . VAL A 1 82 ? 14.583 9.543 1.340 1.00 67.75 82 VAL A N 1
ATOM 632 C CA . VAL A 1 82 ? 14.116 9.060 2.657 1.00 67.75 82 VAL A CA 1
ATOM 633 C C . VAL A 1 82 ? 13.538 7.636 2.590 1.00 67.75 82 VAL A C 1
ATOM 635 O O . VAL A 1 82 ? 13.196 7.039 3.608 1.00 67.75 82 VAL A O 1
ATOM 638 N N . PHE A 1 83 ? 13.441 7.049 1.397 1.00 56.66 83 PHE A N 1
ATOM 639 C CA . PHE A 1 83 ? 12.929 5.697 1.230 1.00 56.66 83 PHE A CA 1
ATOM 640 C C . PHE A 1 83 ? 13.967 4.666 1.709 1.00 56.66 83 PHE A C 1
ATOM 642 O O . PHE A 1 83 ? 14.896 4.284 0.986 1.00 56.66 83 PHE A O 1
ATOM 649 N N . PHE A 1 84 ? 13.8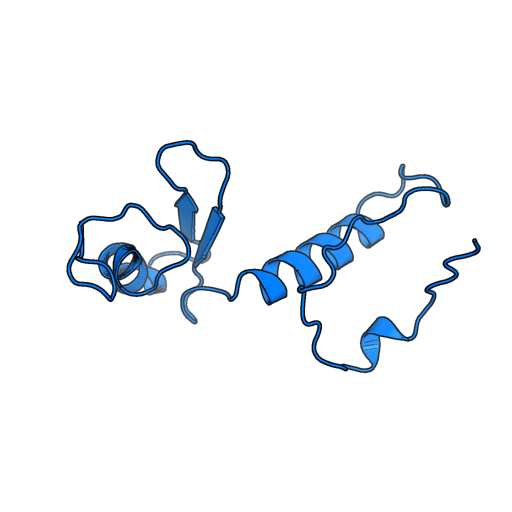12 4.224 2.958 1.00 47.25 84 PHE A N 1
ATOM 650 C CA . PHE A 1 84 ? 14.637 3.187 3.570 1.00 47.25 84 PHE A CA 1
ATOM 651 C C . PHE A 1 84 ? 14.289 1.825 2.955 1.00 47.25 84 PHE A C 1
ATOM 653 O O . PHE A 1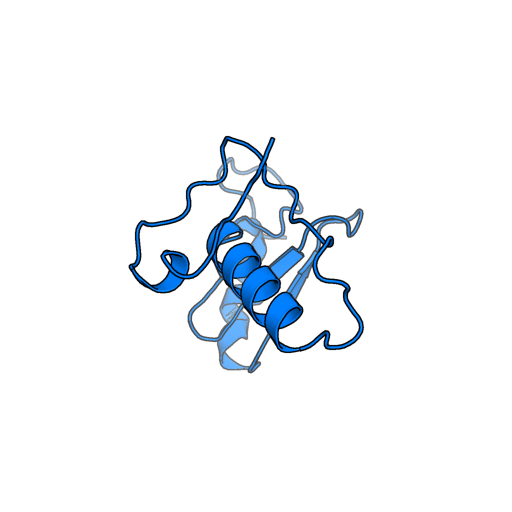 84 ? 13.151 1.362 3.038 1.00 47.25 84 PHE A O 1
ATOM 660 N N . CYS A 1 85 ? 15.268 1.211 2.295 1.00 47.28 85 CYS A N 1
ATOM 661 C CA . CYS A 1 85 ? 15.176 -0.136 1.750 1.00 47.28 85 CYS A CA 1
ATOM 662 C C . CYS A 1 85 ? 16.051 -1.015 2.636 1.00 47.28 85 CYS A C 1
ATOM 664 O O . CYS A 1 85 ? 17.244 -0.757 2.732 1.00 47.28 85 CYS A O 1
ATOM 666 N N . ASP A 1 86 ? 15.453 -1.998 3.301 1.00 44.75 86 ASP A N 1
ATOM 667 C CA . ASP A 1 86 ? 16.184 -2.941 4.144 1.00 44.75 86 ASP A CA 1
ATOM 668 C C . ASP A 1 86 ? 17.184 -3.734 3.277 1.00 44.75 86 ASP A C 1
ATOM 670 O O . ASP A 1 86 ? 16.812 -4.222 2.201 1.00 44.75 86 ASP A O 1
ATOM 674 N N . ASP A 1 87 ? 18.444 -3.811 3.717 1.00 41.00 87 ASP A N 1
ATOM 675 C CA . ASP A 1 87 ? 19.615 -4.376 3.022 1.00 41.0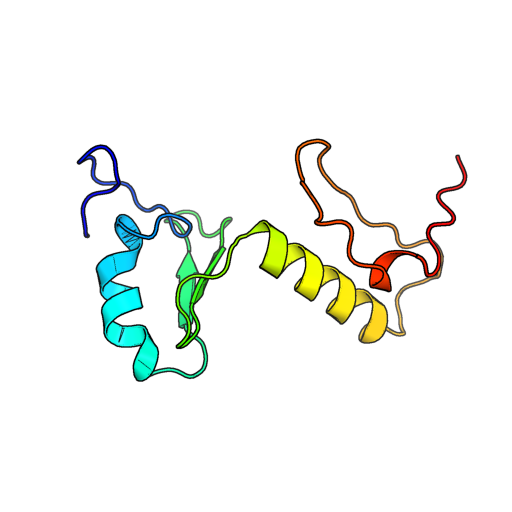0 87 ASP A CA 1
ATOM 676 C C . ASP A 1 87 ? 19.514 -5.907 2.865 1.00 41.00 87 ASP A C 1
ATOM 678 O O . ASP A 1 87 ? 20.318 -6.688 3.380 1.00 41.00 87 ASP A O 1
ATOM 682 N N . ARG A 1 88 ? 18.494 -6.387 2.146 1.00 38.34 88 ARG A N 1
ATOM 683 C CA . ARG A 1 88 ? 18.372 -7.804 1.792 1.00 38.34 88 ARG A CA 1
ATOM 684 C C . ARG A 1 88 ? 19.097 -8.085 0.465 1.00 38.34 88 ARG A C 1
ATOM 686 O O . ARG A 1 88 ? 18.925 -7.338 -0.499 1.00 38.34 88 ARG A O 1
ATOM 693 N N . PRO A 1 89 ? 19.858 -9.195 0.368 1.00 39.06 89 PRO A N 1
ATOM 694 C CA . PRO A 1 89 ? 20.828 -9.462 -0.710 1.00 39.06 89 PRO A CA 1
ATOM 695 C C . PRO A 1 89 ? 20.239 -9.570 -2.130 1.00 39.06 89 PRO A C 1
ATOM 697 O O . PRO A 1 89 ? 20.981 -9.576 -3.112 1.00 39.06 89 PRO A O 1
ATOM 700 N N . TRP A 1 90 ? 18.912 -9.610 -2.255 1.00 39.47 90 TRP A N 1
ATOM 701 C CA . TRP A 1 90 ? 18.171 -9.691 -3.516 1.00 39.47 90 TRP A CA 1
ATOM 702 C C . TRP A 1 90 ? 18.321 -8.451 -4.411 1.00 39.47 90 TRP A C 1
ATOM 704 O O . TRP A 1 90 ? 18.114 -8.555 -5.614 1.00 39.47 90 TRP A O 1
ATOM 714 N N . TRP A 1 91 ? 18.718 -7.299 -3.857 1.00 43.31 91 TRP A N 1
ATOM 715 C CA . TRP A 1 91 ? 18.926 -6.060 -4.622 1.00 43.31 91 TRP A CA 1
ATOM 716 C C . TRP A 1 91 ? 20.338 -5.895 -5.216 1.00 43.31 91 TRP A C 1
ATOM 718 O O . TRP A 1 91 ? 20.599 -4.910 -5.902 1.00 43.31 91 TRP A O 1
ATOM 728 N N . SER A 1 92 ? 21.245 -6.858 -5.001 1.00 32.91 92 SER A N 1
ATOM 729 C CA . SER A 1 92 ? 22.618 -6.814 -5.539 1.00 32.91 92 SER A CA 1
ATOM 730 C C . SER A 1 92 ? 22.726 -7.134 -7.038 1.00 32.91 92 SER A C 1
ATOM 732 O O . SER A 1 92 ? 23.781 -6.928 -7.639 1.00 32.91 92 SER A O 1
ATOM 734 N N . MET A 1 93 ? 21.646 -7.588 -7.681 1.00 33.66 93 MET A N 1
ATOM 735 C CA . MET A 1 93 ? 21.630 -7.822 -9.123 1.00 33.66 93 MET A CA 1
ATOM 736 C C . MET A 1 93 ? 21.184 -6.565 -9.879 1.00 33.66 93 MET A C 1
ATOM 738 O O . MET A 1 93 ? 20.005 -6.314 -10.098 1.00 33.66 93 MET A O 1
ATOM 742 N N . THR A 1 94 ? 22.205 -5.816 -10.306 1.00 37.25 94 THR A N 1
ATOM 743 C CA . THR A 1 94 ? 22.190 -4.898 -11.455 1.00 37.25 94 THR A CA 1
ATOM 744 C C . THR A 1 94 ? 21.517 -3.541 -11.235 1.00 37.25 94 THR A C 1
ATOM 746 O O . THR A 1 94 ? 20.546 -3.190 -11.894 1.00 37.25 94 THR A O 1
ATOM 749 N N . TRP A 1 95 ? 22.143 -2.701 -10.409 1.00 37.00 95 TRP A N 1
ATOM 750 C CA . TRP A 1 95 ? 22.012 -1.247 -10.534 1.00 37.00 95 TRP A CA 1
ATOM 751 C C . TRP A 1 95 ? 23.261 -0.673 -11.200 1.00 37.00 95 TRP A C 1
ATOM 753 O O . TRP A 1 95 ? 24.190 -0.217 -10.540 1.00 37.00 95 TRP A O 1
ATOM 763 N N . ALA A 1 96 ? 23.282 -0.697 -12.531 1.00 32.66 96 ALA A N 1
ATOM 764 C CA . ALA A 1 96 ? 24.116 0.218 -13.296 1.00 32.66 96 ALA A CA 1
ATOM 765 C C . ALA A 1 96 ? 23.355 1.545 -13.414 1.00 32.66 96 ALA A C 1
ATOM 767 O O . ALA A 1 96 ? 22.717 1.820 -14.424 1.00 32.66 96 ALA A O 1
ATOM 768 N N . VAL A 1 97 ? 23.386 2.354 -12.355 1.00 34.00 97 VAL A N 1
ATOM 769 C CA . VAL A 1 97 ? 23.115 3.788 -12.489 1.00 34.00 97 VAL A CA 1
ATOM 770 C C . VAL A 1 97 ? 24.417 4.396 -13.002 1.00 34.00 97 VAL A C 1
ATOM 772 O O . VAL A 1 97 ? 25.304 4.731 -12.219 1.00 34.00 97 VAL A O 1
ATOM 775 N N . SER A 1 98 ? 24.579 4.434 -14.326 1.00 27.61 98 SER A N 1
ATOM 776 C CA . SER A 1 98 ? 25.561 5.335 -14.927 1.00 27.61 98 SER A CA 1
ATOM 777 C C . SER A 1 98 ? 25.000 6.746 -14.817 1.00 27.61 98 SER A C 1
ATOM 779 O O . SER A 1 98 ? 23.848 6.978 -15.187 1.00 27.61 98 SER A O 1
ATOM 781 N N . TRP A 1 99 ? 25.818 7.649 -14.281 1.00 35.22 99 TRP A N 1
ATOM 782 C CA . TRP A 1 99 ? 25.703 9.078 -14.557 1.00 35.22 99 TRP A CA 1
ATOM 783 C C . TRP A 1 99 ? 25.780 9.336 -16.064 1.00 35.22 99 TRP A C 1
ATOM 785 O O . TRP A 1 99 ? 26.411 8.502 -16.765 1.00 35.22 99 TRP A O 1
#

pLDDT: mean 77.12, std 18.27, range [27.61, 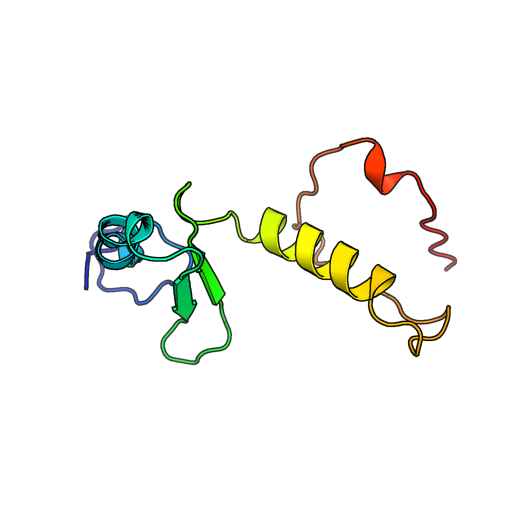91.62]

Sequence (99 aa):
MHLDKDGAIRMDCSSECAMAGLLALRDKFDLAFANDPDYDRHGIVTPAGLMNPNHYLAVAINYLFQHRPQWGKDVAVGKTLVFFCDDRPWWSMTWAVSW

Secondary structure (DSSP, 8-state):
----TTSS----TT-TTTTHHHHTTGGG-SSEEEE-TTS--EEEEETTEEPPHHHHHHHHHHHHHHS-TTS-TT------TT------GGGGS------

Foldseek 3Di:
DFAFPVRHDAQDQQTCRNCVVVLVCQVVDQKDWDAGPVRPDIWIAHVVGTDHPLVVVVVVVVCCVVPPPVDDPPDDDDDDPPRDDPPDPPPVPDDPPDD